Protein AF-A0A0N0VID1-F1 (afdb_monomer_lite)

Radius of gyration: 11.71 Å; chains: 1; bounding box: 30×26×29 Å

Sequence (78 aa):
MRIKREHELQLVNYIKSHKGFKSEKAIQYGVQYNVNEVMLNIHYSEKDKTTFAFTIQNTTADTEFSQLIENFASGIAI

Foldseek 3Di:
DKFFPVCPVVLVCVQVVDPQWDDWDDDVQWIWTAGLNWIWIWHADPVDNGIIDIDIPPCVSPVPVSVVSVVVRVVRHD

Secondary structure (DSSP, 8-state):
-EEEGGGHHHHHHHHHHSTTEEEEEEETTEEEEEETTEEEEEEE-SS-SSEEEEEEE-GGG-HHHHHHHHHHHHHTB-

pLDDT: mean 95.93, std 2.79, range [80.62, 98.5]

Organism: NCBI:txid53407

Structure (mmCIF, N/CA/C/O backbone):
data_AF-A0A0N0VID1-F1
#
_entry.id   AF-A0A0N0VID1-F1
#
loop_
_atom_site.group_PDB
_atom_site.id
_atom_site.type_symbol
_atom_site.label_atom_id
_atom_site.label_alt_id
_atom_site.label_comp_id
_atom_site.label_asym_id
_atom_site.label_entity_id
_atom_site.label_seq_id
_atom_site.pdbx_PDB_ins_code
_atom_site.Cartn_x
_atom_site.Cartn_y
_atom_site.Cartn_z
_atom_site.occupancy
_atom_site.B_iso_or_equiv
_atom_site.auth_seq_id
_atom_site.auth_comp_id
_atom_site.auth_asym_id
_atom_site.auth_atom_id
_atom_site.pdbx_PDB_model_num
ATOM 1 N N . MET A 1 1 ? 8.431 -2.976 1.759 1.00 94.38 1 MET A N 1
ATOM 2 C CA . MET A 1 1 ? 8.693 -4.069 0.789 1.00 94.38 1 MET A CA 1
ATOM 3 C C . MET A 1 1 ? 8.693 -3.531 -0.638 1.00 94.38 1 MET A C 1
ATOM 5 O O . MET A 1 1 ? 8.219 -2.414 -0.834 1.00 94.38 1 MET A O 1
ATOM 9 N N . ARG A 1 2 ? 9.241 -4.271 -1.613 1.00 95.75 2 ARG A N 1
ATOM 10 C CA . ARG A 1 2 ? 9.156 -3.916 -3.041 1.00 95.75 2 ARG A CA 1
ATOM 11 C C . ARG A 1 2 ? 8.155 -4.827 -3.741 1.00 95.75 2 ARG A C 1
ATOM 13 O O . ARG A 1 2 ? 8.101 -6.015 -3.453 1.00 95.75 2 ARG A O 1
ATOM 20 N N . ILE A 1 3 ? 7.365 -4.253 -4.637 1.00 96.00 3 ILE A N 1
ATOM 21 C CA . ILE A 1 3 ? 6.309 -4.951 -5.375 1.00 96.00 3 ILE A CA 1
ATOM 22 C C . ILE A 1 3 ? 6.443 -4.561 -6.846 1.00 96.00 3 ILE A C 1
ATOM 24 O O . ILE A 1 3 ? 6.768 -3.411 -7.161 1.00 96.00 3 ILE A O 1
ATOM 28 N N . LYS A 1 4 ? 6.225 -5.508 -7.761 1.00 95.44 4 LYS A N 1
ATOM 29 C CA . LYS A 1 4 ? 6.224 -5.209 -9.197 1.00 95.44 4 LYS A CA 1
ATOM 30 C C . LYS A 1 4 ? 5.058 -4.291 -9.561 1.00 95.44 4 LYS A C 1
ATOM 32 O O . LYS A 1 4 ? 3.944 -4.469 -9.074 1.00 95.44 4 LYS A O 1
ATOM 37 N N . ARG A 1 5 ? 5.293 -3.364 -10.496 1.00 94.25 5 ARG A N 1
ATOM 38 C CA . ARG A 1 5 ? 4.269 -2.444 -11.033 1.00 94.25 5 ARG A CA 1
ATOM 39 C C . ARG A 1 5 ? 3.004 -3.159 -11.520 1.00 94.25 5 ARG A C 1
ATOM 41 O O . ARG A 1 5 ? 1.920 -2.609 -11.376 1.00 94.25 5 ARG A O 1
ATOM 48 N N . GLU A 1 6 ? 3.123 -4.376 -12.053 1.00 95.44 6 GLU A N 1
ATOM 49 C CA . GLU A 1 6 ? 1.976 -5.157 -12.544 1.00 95.44 6 GLU A CA 1
ATOM 50 C C . GLU A 1 6 ? 0.933 -5.477 -11.457 1.00 95.44 6 GLU A C 1
ATOM 52 O O . GLU A 1 6 ? -0.249 -5.607 -11.767 1.00 95.44 6 GLU A O 1
ATOM 57 N N . HIS A 1 7 ? 1.335 -5.519 -10.181 1.00 96.81 7 HIS A N 1
ATOM 58 C CA . HIS A 1 7 ? 0.431 -5.774 -9.055 1.00 96.81 7 HIS A CA 1
ATOM 59 C C . HIS A 1 7 ? -0.138 -4.501 -8.413 1.00 96.81 7 HIS A C 1
ATOM 61 O O . HIS A 1 7 ? -0.947 -4.590 -7.489 1.00 96.81 7 HIS A O 1
ATOM 67 N N . GLU A 1 8 ? 0.245 -3.310 -8.885 1.00 95.75 8 GLU A N 1
ATOM 68 C CA . GLU A 1 8 ? -0.178 -2.040 -8.286 1.00 95.75 8 GLU A CA 1
ATOM 69 C C . GLU A 1 8 ? -1.700 -1.894 -8.275 1.00 95.75 8 GLU A C 1
ATOM 71 O O . GLU A 1 8 ? -2.286 -1.628 -7.229 1.00 95.75 8 GLU A O 1
ATOM 76 N N . LEU A 1 9 ? -2.356 -2.135 -9.415 1.00 96.31 9 LEU A N 1
ATOM 77 C CA . LEU A 1 9 ? -3.811 -2.016 -9.514 1.00 96.31 9 LEU A CA 1
ATOM 78 C C . LEU A 1 9 ? -4.519 -2.995 -8.566 1.00 96.31 9 LEU A C 1
ATOM 80 O O . LEU A 1 9 ? -5.511 -2.638 -7.935 1.00 96.31 9 LEU A O 1
ATOM 84 N N . GLN A 1 10 ? -3.995 -4.217 -8.436 1.00 96.31 10 GLN A N 1
ATOM 85 C CA . GLN A 1 10 ? -4.546 -5.229 -7.539 1.00 96.31 10 GLN A CA 1
ATOM 86 C C . GLN A 1 10 ? 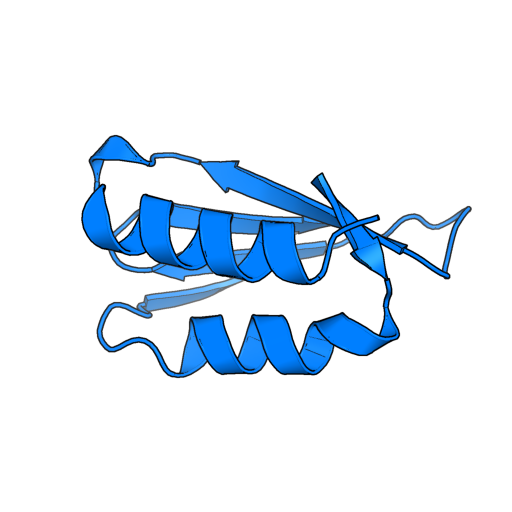-4.448 -4.783 -6.072 1.00 96.31 10 GLN A C 1
ATOM 88 O O . GLN A 1 10 ? -5.432 -4.868 -5.338 1.00 96.31 10 GLN A O 1
ATOM 93 N N . LEU A 1 11 ? -3.289 -4.255 -5.664 1.00 97.12 11 LEU A N 1
ATOM 94 C CA . LEU A 1 11 ? -3.065 -3.722 -4.322 1.00 97.12 11 LEU A CA 1
ATOM 95 C C . LEU A 1 11 ? -3.958 -2.509 -4.035 1.00 97.12 11 LEU A C 1
ATOM 97 O O . LEU A 1 11 ? -4.608 -2.456 -2.995 1.00 97.12 11 LEU A O 1
ATOM 101 N N . VAL A 1 12 ? -4.037 -1.555 -4.963 1.00 97.38 12 VAL A N 1
ATOM 102 C CA . VAL A 1 12 ? -4.873 -0.356 -4.808 1.00 97.38 12 VAL A CA 1
ATOM 103 C C . VAL A 1 12 ? -6.353 -0.723 -4.703 1.00 97.38 12 VAL A C 1
ATOM 105 O O . VAL A 1 12 ? -7.053 -0.180 -3.849 1.00 97.38 12 VAL A O 1
ATOM 108 N N . ASN A 1 13 ? -6.832 -1.673 -5.510 1.00 97.56 13 ASN A N 1
ATOM 109 C CA . ASN A 1 13 ? -8.209 -2.156 -5.422 1.00 97.56 13 ASN A CA 1
ATOM 110 C C . ASN A 1 13 ? -8.488 -2.826 -4.076 1.00 97.56 13 ASN A C 1
ATOM 112 O O . ASN A 1 13 ? -9.515 -2.541 -3.463 1.00 97.56 13 ASN A O 1
ATOM 116 N N . TYR A 1 14 ? -7.565 -3.657 -3.585 1.00 96.75 14 TYR A N 1
ATOM 117 C CA . TYR A 1 14 ? -7.680 -4.261 -2.259 1.00 96.75 14 TYR A CA 1
ATOM 118 C C . TYR A 1 14 ? -7.815 -3.180 -1.172 1.00 96.75 14 TYR A C 1
ATOM 120 O O . TYR A 1 14 ? -8.771 -3.206 -0.398 1.00 96.75 14 TYR A O 1
ATOM 128 N N . ILE A 1 15 ? -6.939 -2.167 -1.188 1.00 97.56 15 ILE A N 1
ATOM 129 C CA . ILE A 1 15 ? -6.958 -1.037 -0.243 1.00 97.56 15 ILE A CA 1
ATOM 130 C C . ILE A 1 15 ? -8.288 -0.273 -0.299 1.00 97.56 15 ILE A C 1
ATOM 132 O O . ILE A 1 15 ? -8.926 -0.070 0.733 1.00 97.56 15 ILE A O 1
ATOM 136 N N . LYS A 1 16 ? -8.723 0.140 -1.496 1.00 97.56 16 LYS A N 1
ATOM 137 C CA . LYS A 1 16 ? -9.934 0.956 -1.687 1.00 97.56 16 L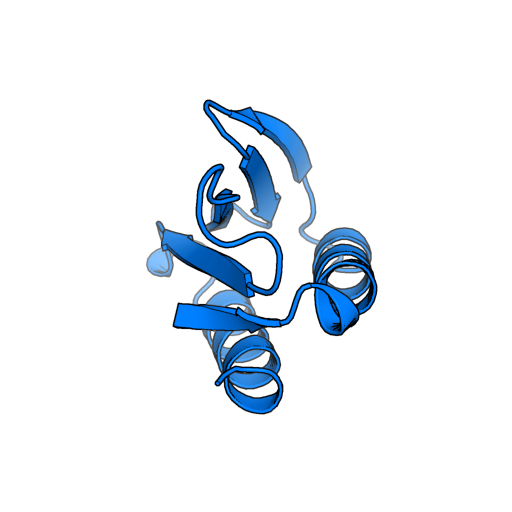YS A CA 1
ATOM 138 C C . LYS A 1 16 ? -11.231 0.188 -1.431 1.00 97.56 16 LYS A C 1
ATOM 140 O O . LYS A 1 16 ? -12.244 0.804 -1.121 1.00 97.56 16 LYS A O 1
ATOM 145 N N . SER A 1 17 ? -11.212 -1.138 -1.560 1.00 96.75 17 SER A N 1
ATOM 146 C CA . SER A 1 17 ? -12.371 -1.991 -1.268 1.00 96.75 17 SER A CA 1
ATOM 147 C C . SER A 1 17 ? -12.606 -2.214 0.230 1.00 96.75 17 SER A C 1
ATOM 149 O O . SER A 1 17 ? -13.682 -2.665 0.625 1.00 96.75 17 SER A O 1
ATOM 151 N N . HIS A 1 18 ? -11.619 -1.905 1.078 1.00 96.81 18 HIS A N 1
ATOM 152 C CA . HIS A 1 18 ? -11.737 -2.100 2.515 1.00 96.81 18 HIS A CA 1
ATOM 153 C C . HIS A 1 18 ? -12.736 -1.110 3.131 1.00 96.81 18 HIS A C 1
ATOM 155 O O . HIS A 1 18 ? -12.677 0.091 2.874 1.00 96.81 18 HIS A O 1
ATOM 161 N N . LYS A 1 19 ? -13.620 -1.590 4.019 1.00 95.31 19 LYS A N 1
ATOM 162 C CA . LYS A 1 19 ? -14.652 -0.752 4.669 1.00 95.31 19 LYS A CA 1
ATOM 163 C C . LYS A 1 19 ? -14.075 0.418 5.474 1.00 95.31 19 LYS A C 1
ATOM 165 O O . LYS A 1 19 ? -14.754 1.419 5.661 1.00 95.31 19 LYS A O 1
ATOM 170 N N . GLY A 1 20 ? -12.841 0.279 5.954 1.00 95.56 20 GLY A N 1
ATOM 171 C CA . GLY A 1 20 ? -12.123 1.308 6.706 1.00 95.56 20 GLY A CA 1
ATOM 172 C C . GLY A 1 20 ? -11.426 2.368 5.852 1.00 95.56 20 GLY A C 1
ATOM 173 O O . GLY A 1 20 ? -10.725 3.206 6.414 1.00 95.56 20 GLY A O 1
ATOM 174 N N . PHE A 1 21 ? -11.533 2.317 4.519 1.00 97.94 21 PHE A N 1
ATOM 175 C CA . PHE A 1 21 ? -10.890 3.294 3.639 1.00 97.94 21 PHE A CA 1
ATOM 176 C C . PHE A 1 21 ? -11.442 4.703 3.889 1.00 97.94 21 PHE A C 1
ATOM 178 O O . PHE A 1 21 ? -12.652 4.925 3.846 1.00 97.94 21 PHE A O 1
ATOM 185 N N . LYS A 1 22 ? -10.545 5.661 4.144 1.00 97.44 22 LYS A N 1
ATOM 186 C CA . LYS A 1 22 ? -10.902 7.050 4.470 1.00 97.44 22 LYS A CA 1
ATOM 187 C C . LYS A 1 22 ? -10.513 8.025 3.374 1.00 97.44 22 LYS A C 1
ATOM 189 O O . LYS A 1 22 ? -11.300 8.901 3.026 1.00 97.44 22 LYS A O 1
ATOM 194 N N . SER A 1 23 ? -9.287 7.925 2.869 1.00 97.88 23 SER A N 1
ATOM 195 C CA . SER A 1 23 ? -8.774 8.900 1.910 1.00 97.88 23 SER A CA 1
ATOM 196 C C . SER A 1 23 ? -7.570 8.400 1.126 1.00 97.88 23 SER A C 1
ATOM 198 O O . SER A 1 23 ? -6.877 7.454 1.504 1.00 97.88 23 SER A O 1
ATOM 200 N N . GLU A 1 24 ? -7.320 9.103 0.028 1.00 97.81 24 GLU A N 1
ATOM 201 C CA . GLU A 1 24 ? -6.139 9.000 -0.814 1.00 97.81 24 GLU A CA 1
ATOM 202 C C . GLU A 1 24 ? -5.558 10.406 -0.986 1.00 97.81 24 GLU A C 1
ATOM 204 O O . GLU A 1 24 ? -6.301 11.368 -1.191 1.00 97.81 24 GLU A O 1
ATOM 209 N N . LYS A 1 25 ? -4.233 10.534 -0.906 1.00 97.44 25 LYS A N 1
ATOM 210 C CA . LYS A 1 25 ? -3.526 11.782 -1.200 1.00 97.44 25 LYS A CA 1
ATOM 211 C C . LYS A 1 25 ? -2.243 11.512 -1.976 1.00 97.44 25 LYS A C 1
ATOM 213 O O . LYS A 1 25 ? -1.527 10.550 -1.699 1.00 97.44 25 LYS A O 1
ATOM 218 N N . ALA A 1 26 ? -1.919 12.399 -2.910 1.00 97.38 26 ALA A N 1
ATOM 219 C CA . ALA A 1 26 ? -0.614 12.389 -3.554 1.00 97.38 26 ALA A CA 1
ATOM 220 C C . ALA A 1 26 ? 0.479 12.764 -2.540 1.00 97.38 26 ALA A C 1
ATOM 222 O O . ALA A 1 26 ? 0.292 13.653 -1.706 1.00 97.38 26 ALA A O 1
ATOM 223 N N . ILE A 1 27 ? 1.624 12.093 -2.627 1.00 96.06 27 ILE A N 1
ATOM 224 C CA . ILE A 1 27 ? 2.835 12.408 -1.863 1.00 96.06 27 ILE A CA 1
ATOM 225 C C . ILE A 1 27 ? 4.015 12.536 -2.824 1.00 96.06 27 ILE A C 1
ATOM 227 O O . ILE A 1 27 ? 3.909 12.221 -4.013 1.00 96.06 27 ILE A O 1
ATOM 231 N N . GLN A 1 28 ? 5.155 13.011 -2.325 1.00 94.25 28 GLN A N 1
ATOM 232 C CA . GLN A 1 28 ? 6.348 13.110 -3.152 1.00 94.25 28 GLN A CA 1
ATOM 233 C C . GLN A 1 28 ? 6.721 11.725 -3.698 1.00 94.25 28 GLN A C 1
ATOM 235 O O . GLN A 1 28 ? 6.938 10.784 -2.936 1.00 94.25 28 GLN A O 1
ATOM 240 N N . TYR A 1 29 ? 6.769 11.617 -5.027 1.00 93.31 29 TYR A N 1
ATOM 241 C CA . TYR A 1 29 ? 7.031 10.371 -5.748 1.00 93.31 29 TYR A CA 1
ATOM 242 C C . TYR A 1 29 ? 6.049 9.236 -5.427 1.00 93.31 29 TYR A C 1
ATOM 244 O O . TYR A 1 29 ? 6.441 8.075 -5.471 1.00 93.31 29 TYR A O 1
ATOM 252 N N . GLY A 1 30 ? 4.783 9.514 -5.105 1.00 96.50 30 GLY A N 1
ATOM 253 C CA . GLY A 1 30 ? 3.902 8.437 -4.668 1.00 96.50 30 GLY A CA 1
ATOM 254 C C . GLY A 1 30 ? 2.465 8.810 -4.339 1.00 96.50 30 GLY A C 1
ATOM 255 O O . GLY A 1 30 ? 1.990 9.911 -4.616 1.00 96.50 30 GLY A O 1
ATOM 256 N N . VAL A 1 31 ? 1.786 7.860 -3.703 1.00 98.12 31 VAL A N 1
ATOM 257 C CA . VAL A 1 31 ? 0.423 8.007 -3.185 1.00 98.12 31 VAL A CA 1
ATOM 258 C C . VAL A 1 31 ? 0.359 7.424 -1.777 1.00 98.12 31 VAL A C 1
ATOM 260 O O . VAL A 1 31 ? 0.926 6.364 -1.510 1.00 98.12 31 VAL A O 1
ATOM 263 N N . GLN A 1 32 ? -0.339 8.113 -0.882 1.00 98.50 32 GLN A N 1
ATOM 264 C CA . GLN A 1 32 ? -0.654 7.643 0.460 1.00 98.50 32 GLN A CA 1
ATOM 265 C C . GLN A 1 32 ? -2.154 7.378 0.582 1.00 98.50 32 GLN A C 1
ATOM 267 O O . GLN A 1 32 ? -2.973 8.234 0.246 1.00 98.50 32 GLN A O 1
ATOM 272 N N . TYR A 1 33 ? -2.499 6.221 1.134 1.00 98.50 33 TYR A N 1
ATOM 273 C CA . TYR A 1 33 ? -3.859 5.827 1.477 1.00 98.50 33 TYR A CA 1
ATOM 274 C C . TYR A 1 33 ? -4.009 5.765 2.997 1.00 98.50 33 TYR A C 1
ATOM 276 O O . TYR A 1 33 ? -3.095 5.320 3.691 1.00 98.50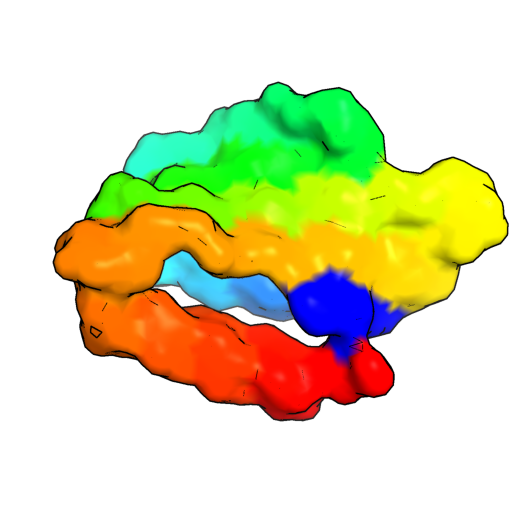 33 TYR A O 1
ATOM 284 N N . ASN A 1 34 ? -5.157 6.202 3.511 1.00 98.19 34 ASN A N 1
ATOM 285 C CA . ASN A 1 34 ? -5.532 6.043 4.915 1.00 98.19 34 ASN A CA 1
ATOM 286 C C . ASN A 1 34 ? -6.672 5.024 5.015 1.00 98.19 34 ASN A C 1
ATOM 288 O O . ASN A 1 34 ? -7.734 5.218 4.416 1.00 98.19 34 ASN A O 1
ATOM 292 N N . VAL A 1 35 ? -6.449 3.962 5.788 1.00 98.12 35 VAL A N 1
ATOM 293 C CA . VAL A 1 35 ? -7.452 2.953 6.135 1.00 98.12 35 VAL A CA 1
ATOM 294 C C . VAL A 1 35 ? -7.458 2.803 7.650 1.00 98.12 35 VAL A C 1
ATOM 296 O O . VAL A 1 35 ? -6.470 2.353 8.211 1.00 98.12 35 VAL A O 1
ATOM 299 N N . ASN A 1 36 ? -8.542 3.183 8.329 1.00 96.12 36 ASN A N 1
ATOM 300 C CA . ASN A 1 36 ? -8.629 3.107 9.796 1.00 96.12 36 ASN A CA 1
ATOM 301 C C . ASN A 1 36 ? -7.419 3.729 10.536 1.00 96.12 36 ASN A C 1
ATOM 303 O O . ASN A 1 36 ? -6.946 3.189 11.524 1.00 96.12 36 ASN A O 1
ATOM 307 N N . GLU A 1 37 ? -6.918 4.879 10.064 1.00 96.88 37 GLU A N 1
ATOM 308 C CA . GLU A 1 37 ? -5.697 5.550 10.561 1.00 96.88 37 GLU A CA 1
ATOM 309 C C . GLU A 1 37 ? -4.376 4.800 10.301 1.00 96.88 37 GLU A C 1
ATOM 311 O O . GLU A 1 37 ? -3.304 5.334 10.595 1.00 96.88 37 GLU A O 1
ATOM 316 N N . VAL A 1 38 ? -4.419 3.616 9.685 1.00 98.12 38 VAL A N 1
ATOM 317 C CA . VAL A 1 38 ? -3.251 2.943 9.109 1.00 98.12 38 VAL A CA 1
ATOM 318 C C . VAL A 1 38 ? -2.901 3.633 7.797 1.00 98.12 38 VAL A C 1
ATOM 320 O O . VAL A 1 38 ? -3.735 3.777 6.897 1.00 98.12 38 VAL A O 1
ATOM 323 N N . MET A 1 39 ? -1.649 4.064 7.680 1.00 98.25 39 MET A N 1
ATOM 324 C CA . MET A 1 39 ? -1.166 4.776 6.501 1.00 98.25 39 MET A CA 1
ATOM 325 C C . MET A 1 39 ? -0.395 3.822 5.597 1.00 98.25 39 MET A C 1
ATOM 327 O O . MET A 1 39 ? 0.597 3.221 6.011 1.00 98.25 39 MET A O 1
ATOM 331 N N . LEU A 1 40 ? -0.842 3.711 4.352 1.00 98.19 40 LEU A N 1
ATOM 332 C CA . LEU A 1 40 ? -0.244 2.865 3.328 1.00 98.19 40 LEU A CA 1
ATOM 333 C C . LEU A 1 40 ? 0.385 3.758 2.268 1.00 98.19 40 LEU A C 1
ATOM 335 O O . LEU A 1 40 ? -0.328 4.497 1.590 1.00 98.19 40 LEU A O 1
ATOM 339 N N . ASN A 1 41 ? 1.701 3.696 2.104 1.00 98.12 41 ASN A N 1
ATOM 340 C CA . ASN A 1 41 ? 2.399 4.535 1.138 1.00 98.12 41 ASN A CA 1
ATOM 341 C C . ASN A 1 41 ? 2.955 3.692 -0.006 1.00 98.12 41 ASN A C 1
ATOM 343 O O . ASN A 1 41 ? 3.716 2.747 0.216 1.00 98.12 41 ASN A O 1
ATOM 347 N N . ILE A 1 42 ? 2.628 4.092 -1.229 1.00 97.94 42 ILE A N 1
ATOM 348 C CA . ILE A 1 42 ? 3.251 3.616 -2.459 1.00 97.94 42 ILE A CA 1
ATOM 349 C C . ILE A 1 42 ? 4.223 4.697 -2.923 1.00 97.94 42 ILE A C 1
ATOM 351 O O . ILE A 1 42 ? 3.801 5.816 -3.198 1.00 97.94 42 ILE A O 1
ATOM 355 N N . HIS A 1 43 ? 5.507 4.360 -3.033 1.00 97.44 43 HIS A N 1
ATOM 356 C CA . HIS A 1 43 ? 6.541 5.242 -3.574 1.00 97.44 43 HIS A CA 1
ATOM 357 C C . HIS A 1 43 ? 7.112 4.663 -4.870 1.00 97.44 43 HIS A C 1
ATOM 359 O O . HIS A 1 43 ? 7.619 3.539 -4.903 1.00 97.44 43 HIS A O 1
ATOM 365 N N . TYR A 1 44 ? 7.068 5.453 -5.933 1.00 96.19 44 TYR A N 1
ATOM 366 C CA . TYR A 1 44 ? 7.632 5.142 -7.237 1.00 96.19 44 TYR A CA 1
ATOM 367 C C . TYR A 1 44 ? 9.094 5.579 -7.305 1.00 96.19 44 TYR A C 1
ATOM 369 O O . TYR A 1 44 ? 9.471 6.641 -6.813 1.00 96.19 44 TYR A O 1
ATOM 377 N N . SER A 1 45 ? 9.927 4.769 -7.955 1.00 89.94 45 SER A N 1
ATOM 378 C CA . SER A 1 45 ? 11.288 5.174 -8.290 1.00 89.94 45 SER A CA 1
ATOM 379 C C . SER A 1 45 ? 11.322 5.799 -9.682 1.00 89.94 45 SER A C 1
ATOM 381 O O . SER A 1 45 ? 10.751 5.266 -10.630 1.00 89.94 45 SER A O 1
ATOM 383 N N . GLU A 1 46 ? 12.045 6.908 -9.827 1.00 88.88 46 GLU A N 1
ATOM 384 C CA . GLU A 1 46 ? 12.330 7.485 -11.146 1.00 88.88 46 GLU A CA 1
ATOM 385 C C . GLU A 1 46 ? 13.344 6.645 -11.939 1.00 88.88 46 GLU A C 1
ATOM 387 O O . GLU A 1 46 ? 13.324 6.646 -13.170 1.00 88.88 46 GLU A O 1
ATOM 392 N N . LYS A 1 47 ? 14.214 5.906 -11.232 1.00 91.06 47 LYS A N 1
ATOM 393 C CA . LYS A 1 47 ? 15.266 5.065 -11.822 1.00 91.06 47 LYS A CA 1
ATOM 394 C C . LYS A 1 47 ? 14.748 3.679 -12.195 1.00 91.06 47 LYS A C 1
ATOM 396 O O . LYS A 1 47 ? 15.014 3.202 -13.292 1.00 91.06 47 LYS A O 1
ATOM 401 N N . ASP A 1 48 ? 14.015 3.044 -11.284 1.00 92.00 48 ASP A N 1
ATOM 402 C CA . ASP A 1 48 ? 13.439 1.716 -11.491 1.00 92.00 48 ASP A CA 1
ATOM 403 C C . ASP A 1 48 ? 11.921 1.812 -11.658 1.00 92.00 48 ASP A C 1
ATOM 405 O O . ASP A 1 48 ? 11.170 1.921 -10.692 1.00 92.00 48 ASP A O 1
ATOM 409 N N . LYS A 1 49 ? 11.473 1.738 -12.911 1.00 91.88 49 LYS A N 1
ATOM 410 C CA . LYS A 1 49 ? 10.049 1.779 -13.260 1.00 91.88 49 LYS A CA 1
ATOM 411 C C . LYS A 1 49 ? 9.368 0.412 -13.186 1.00 91.88 49 LYS A C 1
ATOM 413 O O . LYS A 1 49 ? 8.177 0.333 -13.462 1.00 91.88 49 LYS A O 1
ATOM 418 N N . THR A 1 50 ? 10.094 -0.654 -12.851 1.00 95.00 50 THR A N 1
ATOM 419 C CA . THR A 1 50 ? 9.542 -2.017 -12.792 1.00 95.00 50 THR A CA 1
ATOM 420 C C . THR A 1 50 ? 8.946 -2.345 -11.425 1.00 95.00 50 THR A C 1
ATOM 422 O O . THR A 1 50 ? 8.070 -3.206 -11.328 1.00 95.00 50 THR A O 1
ATOM 425 N N . THR A 1 51 ? 9.356 -1.620 -10.379 1.00 96.38 51 THR A N 1
ATOM 426 C CA . THR A 1 51 ? 8.903 -1.829 -9.000 1.00 96.38 51 THR A CA 1
ATOM 427 C C . THR A 1 51 ? 8.442 -0.536 -8.337 1.00 96.38 51 THR A C 1
ATOM 429 O O . THR A 1 51 ? 8.787 0.570 -8.755 1.00 96.38 51 THR A O 1
ATOM 432 N N . PHE A 1 52 ? 7.676 -0.677 -7.261 1.00 96.88 52 PHE A N 1
ATOM 433 C CA . PHE A 1 52 ? 7.404 0.392 -6.309 1.00 96.88 52 PHE A CA 1
ATOM 434 C C . PHE A 1 52 ? 7.697 -0.084 -4.885 1.00 96.88 52 PHE A C 1
ATOM 436 O O . PHE A 1 52 ? 7.677 -1.282 -4.589 1.00 96.88 52 PHE A O 1
ATOM 443 N N . ALA A 1 53 ? 7.993 0.861 -3.997 1.00 97.06 53 ALA A N 1
ATOM 444 C CA . ALA A 1 53 ? 8.149 0.592 -2.578 1.00 97.06 53 ALA A CA 1
ATOM 445 C C . ALA A 1 53 ? 6.805 0.769 -1.868 1.00 97.06 53 ALA A C 1
ATOM 447 O O . ALA A 1 53 ? 6.161 1.808 -1.992 1.00 97.06 53 ALA A O 1
ATOM 448 N N . PHE A 1 54 ? 6.414 -0.240 -1.098 1.00 97.81 54 PHE A N 1
ATOM 449 C CA . PHE A 1 54 ? 5.219 -0.230 -0.268 1.00 97.81 54 PHE A CA 1
ATOM 450 C C . PHE A 1 54 ? 5.606 -0.195 1.211 1.00 97.81 54 PHE A C 1
ATOM 452 O O . PHE A 1 54 ? 6.411 -1.024 1.662 1.00 97.81 54 PHE A O 1
ATOM 459 N N . THR A 1 55 ? 5.059 0.764 1.959 1.00 97.56 55 THR A N 1
ATOM 460 C CA . THR A 1 55 ? 5.255 0.882 3.410 1.00 97.56 55 THR A CA 1
ATOM 461 C C . THR A 1 55 ? 3.926 1.017 4.140 1.00 97.56 55 THR A C 1
ATOM 463 O O . THR A 1 55 ? 2.990 1.640 3.642 1.00 97.56 55 THR A O 1
ATOM 466 N N . ILE A 1 56 ? 3.870 0.432 5.335 1.00 97.62 56 ILE A N 1
ATOM 467 C CA . ILE A 1 56 ? 2.720 0.456 6.238 1.00 97.62 56 ILE A CA 1
ATOM 468 C C . ILE A 1 56 ? 3.169 1.188 7.504 1.00 97.62 56 ILE A C 1
ATOM 470 O O . ILE A 1 56 ? 4.241 0.903 8.040 1.00 97.62 56 ILE A O 1
ATOM 474 N N . GLN A 1 57 ? 2.391 2.163 7.957 1.00 97.56 57 GLN A N 1
ATOM 475 C CA . GLN A 1 57 ? 2.677 2.964 9.147 1.00 97.56 57 GLN A CA 1
ATOM 476 C C . GLN A 1 57 ? 1.448 3.014 10.055 1.00 97.56 57 GLN A C 1
ATOM 478 O O . GLN A 1 57 ? 0.320 2.861 9.589 1.00 97.56 57 GLN A O 1
ATOM 483 N N . ASN A 1 58 ? 1.678 3.288 11.342 1.00 97.00 58 ASN A N 1
ATOM 484 C CA . ASN A 1 58 ? 0.636 3.336 12.372 1.00 97.00 58 ASN A CA 1
ATOM 485 C C . ASN A 1 58 ? -0.181 2.031 12.471 1.00 97.00 58 ASN A C 1
ATOM 487 O O . ASN A 1 58 ? -1.404 2.045 12.581 1.00 97.00 58 ASN A O 1
ATOM 491 N N . THR A 1 59 ? 0.507 0.889 12.425 1.00 95.44 59 THR A N 1
ATOM 492 C CA . THR 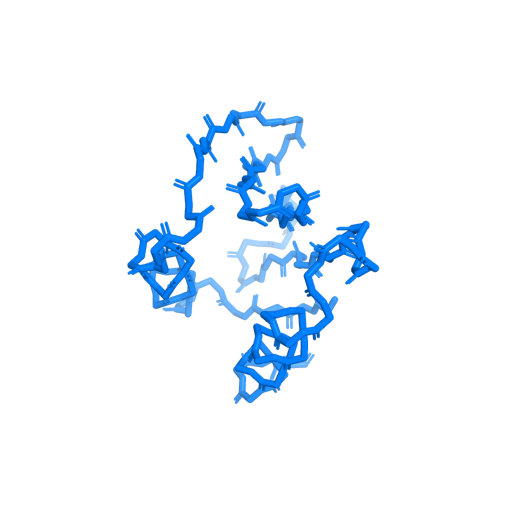A 1 59 ? -0.112 -0.448 12.406 1.00 95.44 59 THR A CA 1
ATOM 493 C C . THR A 1 59 ? -0.970 -0.751 13.635 1.00 95.44 59 THR A C 1
ATOM 495 O O . THR A 1 59 ? -1.882 -1.565 13.565 1.00 95.44 59 THR A O 1
ATOM 498 N N . THR A 1 60 ? -0.722 -0.073 14.757 1.00 96.38 60 THR A N 1
ATOM 499 C CA . THR A 1 60 ? -1.484 -0.233 16.004 1.00 96.38 60 THR A CA 1
ATOM 500 C C . THR A 1 60 ? -2.895 0.346 15.945 1.00 96.38 60 THR A C 1
ATOM 502 O O . THR A 1 60 ? -3.694 0.047 16.827 1.00 96.38 60 THR A O 1
ATOM 505 N N . ALA A 1 61 ? -3.210 1.191 14.957 1.00 96.12 61 ALA A N 1
ATOM 506 C CA . ALA A 1 61 ? -4.553 1.751 14.809 1.00 96.12 61 ALA A CA 1
ATOM 507 C C . ALA A 1 61 ? -5.581 0.720 14.319 1.00 96.12 61 ALA A C 1
ATOM 509 O O . ALA A 1 61 ? -6.754 0.803 14.676 1.00 96.12 61 ALA A O 1
ATOM 510 N N . ASP A 1 62 ? -5.124 -0.260 13.540 1.00 97.38 62 ASP A N 1
ATOM 511 C CA . ASP A 1 62 ? -5.912 -1.406 13.102 1.00 97.38 62 ASP A CA 1
ATOM 512 C C . ASP A 1 62 ? -4.963 -2.578 12.828 1.00 97.38 62 ASP A C 1
ATOM 514 O O . ASP A 1 62 ? -4.448 -2.762 11.719 1.00 97.38 62 ASP A O 1
ATOM 518 N N . THR A 1 63 ? -4.667 -3.338 13.882 1.00 96.81 63 THR A N 1
ATOM 519 C CA . THR A 1 63 ? -3.713 -4.453 13.826 1.00 96.81 63 THR A CA 1
ATOM 520 C C . THR A 1 63 ? -4.195 -5.566 12.897 1.00 96.81 63 THR A C 1
ATOM 522 O O . THR A 1 63 ? -3.379 -6.171 12.202 1.00 96.81 63 THR A O 1
ATOM 525 N N . GLU A 1 64 ? -5.507 -5.822 12.859 1.00 96.75 64 GLU A N 1
ATOM 526 C CA . GLU A 1 64 ? -6.104 -6.856 12.010 1.00 96.75 64 GLU A CA 1
ATOM 527 C C . GLU A 1 64 ? -5.928 -6.494 10.535 1.00 96.75 64 GLU A C 1
ATOM 529 O O . GLU A 1 64 ? -5.337 -7.263 9.773 1.00 96.75 64 GLU A O 1
ATOM 534 N N . PHE A 1 65 ? -6.352 -5.289 10.139 1.00 96.81 65 PHE A N 1
ATOM 535 C CA . PHE A 1 65 ? -6.153 -4.823 8.773 1.00 96.81 65 PHE A CA 1
ATOM 536 C C . PHE A 1 65 ? -4.669 -4.779 8.409 1.00 96.81 65 PHE A C 1
ATOM 538 O O . PHE A 1 65 ? -4.300 -5.228 7.325 1.00 96.81 65 PHE A O 1
ATOM 545 N N . SER A 1 66 ? -3.814 -4.291 9.313 1.00 97.25 66 SER A N 1
ATOM 546 C CA . SER A 1 66 ? -2.366 -4.210 9.090 1.00 97.25 66 SER A CA 1
ATOM 547 C C . SER A 1 66 ? -1.756 -5.577 8.783 1.00 97.25 66 SER A C 1
ATOM 549 O O . SER A 1 66 ? -0.997 -5.698 7.826 1.00 97.25 66 SER A O 1
ATOM 551 N N . GLN A 1 67 ? -2.130 -6.621 9.527 1.00 97.06 67 GLN A N 1
ATOM 552 C CA . GLN A 1 67 ? -1.679 -7.986 9.243 1.00 97.06 67 GLN A CA 1
ATOM 553 C C . GLN A 1 67 ? -2.227 -8.504 7.911 1.00 97.06 67 GLN A C 1
ATOM 555 O O . GLN A 1 67 ? -1.490 -9.110 7.135 1.00 97.06 67 GLN A O 1
ATOM 560 N N . LEU A 1 68 ? -3.503 -8.253 7.611 1.00 96.62 68 LEU A N 1
ATOM 561 C CA . LEU A 1 68 ? -4.115 -8.684 6.353 1.00 96.62 68 LEU A CA 1
ATOM 562 C C . LEU A 1 68 ? -3.446 -8.030 5.135 1.00 96.62 68 LEU A C 1
ATOM 564 O O . LEU A 1 68 ? -3.102 -8.731 4.181 1.00 96.62 68 LEU A O 1
ATOM 568 N N . ILE A 1 69 ? -3.233 -6.709 5.160 1.00 97.25 69 ILE A N 1
ATOM 569 C CA . ILE A 1 69 ? -2.586 -5.993 4.053 1.00 97.25 69 ILE A CA 1
ATOM 570 C C . ILE A 1 69 ? -1.110 -6.374 3.925 1.00 97.25 69 ILE A C 1
ATOM 572 O O . ILE A 1 69 ? -0.615 -6.499 2.808 1.00 97.25 69 ILE A O 1
ATOM 576 N N . GLU A 1 70 ? -0.412 -6.612 5.037 1.00 96.62 70 GLU A N 1
ATOM 577 C CA . GLU A 1 70 ? 0.986 -7.037 5.027 1.00 96.62 70 GLU A CA 1
ATOM 578 C C . GLU A 1 70 ? 1.139 -8.444 4.444 1.00 96.62 70 GLU A C 1
ATOM 580 O O . GLU A 1 70 ? 2.004 -8.658 3.595 1.00 96.62 70 GLU A O 1
ATOM 585 N N . ASN A 1 71 ? 0.257 -9.377 4.812 1.00 96.31 71 ASN A N 1
ATOM 586 C CA . ASN A 1 71 ? 0.224 -10.725 4.244 1.00 96.31 71 ASN A CA 1
ATOM 587 C C . ASN A 1 71 ? -0.096 -10.697 2.746 1.00 96.31 71 ASN A C 1
ATOM 589 O O . ASN A 1 71 ? 0.595 -11.338 1.953 1.00 96.31 71 ASN A O 1
ATOM 593 N N . PHE A 1 72 ? -1.111 -9.923 2.348 1.00 95.75 72 PHE A N 1
ATOM 594 C CA . PHE A 1 72 ? -1.467 -9.747 0.942 1.00 95.75 72 PHE A CA 1
ATOM 595 C C . PHE A 1 72 ? -0.288 -9.185 0.140 1.00 95.75 72 PHE A C 1
ATOM 597 O O . PHE A 1 72 ? 0.098 -9.755 -0.879 1.00 95.75 72 PHE A O 1
ATOM 604 N N . ALA A 1 73 ? 0.315 -8.095 0.624 1.00 95.31 73 ALA A N 1
ATOM 605 C CA . ALA A 1 73 ? 1.425 -7.426 -0.038 1.00 95.31 73 ALA A CA 1
ATOM 606 C C . ALA A 1 73 ? 2.677 -8.315 -0.100 1.00 95.31 73 ALA A C 1
ATOM 608 O O . ALA A 1 73 ? 3.351 -8.337 -1.126 1.00 95.31 73 ALA A O 1
ATOM 609 N N . SER A 1 74 ? 2.947 -9.103 0.944 1.00 94.88 74 SER A N 1
ATOM 610 C CA . SER A 1 74 ? 4.052 -10.070 0.966 1.00 94.88 74 SER A CA 1
ATOM 611 C C . SER A 1 74 ? 3.858 -11.197 -0.051 1.00 94.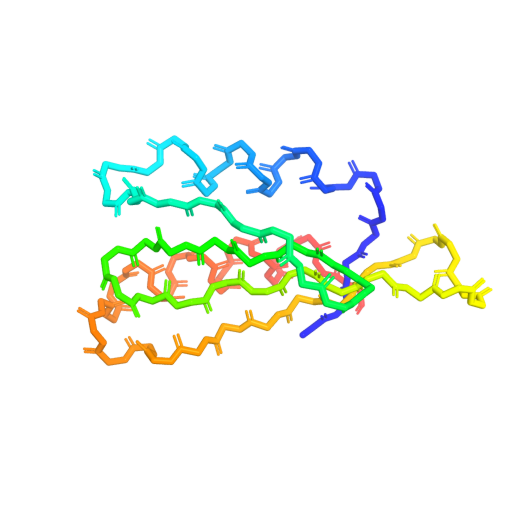88 74 SER A C 1
ATOM 613 O O . SER A 1 74 ? 4.830 -11.642 -0.651 1.00 94.88 74 SER A O 1
ATOM 615 N N . GLY A 1 75 ? 2.615 -11.623 -0.303 1.00 93.88 75 GLY A N 1
ATOM 616 C CA . GLY A 1 75 ? 2.299 -12.638 -1.316 1.00 93.88 75 GLY A CA 1
ATOM 617 C C . GLY A 1 75 ? 2.539 -12.191 -2.765 1.00 93.88 75 GLY A C 1
ATOM 618 O O . GLY A 1 75 ? 2.649 -13.036 -3.650 1.00 93.88 75 GLY A O 1
ATOM 619 N N . ILE A 1 76 ? 2.635 -10.880 -3.008 1.00 91.69 76 ILE A N 1
ATOM 620 C CA . ILE A 1 76 ? 2.911 -10.273 -4.325 1.00 91.69 76 ILE A CA 1
ATOM 621 C C . ILE A 1 76 ? 4.248 -9.510 -4.364 1.00 91.69 76 ILE A C 1
ATOM 623 O O . ILE A 1 76 ? 4.564 -8.850 -5.359 1.00 91.69 76 ILE A O 1
ATOM 627 N N . ALA A 1 77 ? 5.012 -9.546 -3.270 1.00 87.12 77 ALA A N 1
ATOM 628 C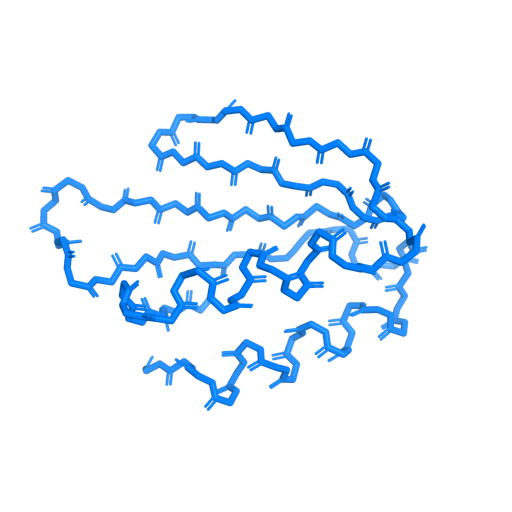 CA . ALA A 1 77 ? 6.307 -8.890 -3.158 1.00 87.12 77 ALA A CA 1
ATOM 629 C C . ALA A 1 77 ? 7.403 -9.674 -3.896 1.00 87.12 77 ALA A C 1
ATOM 631 O O . ALA A 1 77 ? 7.247 -10.858 -4.201 1.00 87.12 77 ALA A O 1
ATOM 632 N N . ILE A 1 78 ? 8.517 -8.990 -4.172 1.00 80.62 78 ILE A N 1
ATOM 633 C CA . ILE A 1 78 ? 9.734 -9.567 -4.767 1.00 80.62 78 ILE A CA 1
ATOM 634 C C . ILE A 1 78 ? 10.966 -9.351 -3.894 1.00 80.62 78 ILE A C 1
ATOM 636 O O . ILE A 1 78 ? 11.006 -8.333 -3.158 1.00 80.62 78 ILE A O 1
#